Protein AF-A0A060BR95-F1 (afdb_monomer)

Radius of gyration: 15.94 Å; Cα contacts (8 Å, |Δi|>4): 394; chains: 1; bounding box: 46×30×43 Å

Secondary structure (DSSP, 8-state):
-----EEEEETTEEEEEE-SSTT-EEEEEEEEEEE-SS-EEEHHHH--EEEE-SSTTS--EEEEEEETTEEEEEEEEE-SSSS-EEEEEEEESS-EEEEEEEE-GGGT-SS-EEEEETTEEEEE-TTSS-EEEE--SSPP-S-----TTTTSHHHHHHHHSS------EE---

Foldseek 3Di:
DFAQWDWDDDLLFIAFIDPNHPVRTFWGTKWKKWFADPAIDGSSVVSAWDWDDPDPPAQWIWIWHDDDQKIKIWTWDCDRHYNDIDIDMDIGGRTDIDIFIQTCHPVNSAQKKWFDDDQKIKIDHPPDPDMDIDDDPDGDDQDADDDPPPQGVVVCCVVPVDRDDDHGIDGHD

Organism: NCBI:txid158789

pLDDT: mean 94.0, std 6.26, range [61.19, 98.75]

Mean predicted aligned error: 3.65 Å

InterPro domains:
  IPR011013 Galactose mutarotase-like domain superfamily [SSF74650] (3-170)
  IPR014718 Glycoside hydrolase-type carbohydrate-binding [G3DSA:2.70.98.10] (1-172)
  IPR015220 Glucodextranase, N-terminal [PF09137] (2-170)

Structure (mmCIF, N/CA/C/O backbone):
data_AF-A0A060BR95-F1
#
_entry.id   AF-A0A060BR95-F1
#
loop_
_atom_site.group_PDB
_atom_site.id
_atom_site.type_symbol
_atom_site.label_atom_id
_atom_site.label_alt_id
_atom_site.label_comp_id
_atom_site.label_asym_id
_atom_site.label_entity_id
_atom_site.label_seq_id
_atom_site.pdbx_PDB_ins_code
_atom_site.Cartn_x
_atom_site.Cartn_y
_atom_site.Cartn_z
_atom_site.occupancy
_atom_site.B_iso_or_equiv
_atom_site.auth_seq_id
_atom_site.auth_comp_id
_atom_site.auth_asym_id
_atom_site.auth_atom_id
_atom_site.pdbx_PDB_model_num
ATOM 1 N N . GLY A 1 1 ? 22.543 -3.762 3.801 1.00 61.19 1 GLY A N 1
ATOM 2 C CA . GLY A 1 1 ? 23.059 -2.378 3.832 1.00 61.19 1 GLY A CA 1
ATOM 3 C C . GLY A 1 1 ? 22.151 -1.550 4.713 1.00 61.19 1 GLY A C 1
ATOM 4 O O . GLY A 1 1 ? 21.264 -2.127 5.327 1.00 61.19 1 GLY A O 1
ATOM 5 N N . SER A 1 2 ? 22.352 -0.238 4.802 1.00 80.88 2 SER A N 1
ATOM 6 C CA . SER A 1 2 ? 21.299 0.661 5.292 1.00 80.88 2 SER A CA 1
ATOM 7 C C . SER A 1 2 ? 20.144 0.697 4.288 1.00 80.88 2 SER A C 1
ATOM 9 O O . SER A 1 2 ? 20.373 0.512 3.090 1.00 80.88 2 SER A O 1
ATOM 11 N N . ALA A 1 3 ? 18.922 0.912 4.769 1.00 85.81 3 ALA A N 1
ATOM 12 C CA . ALA A 1 3 ? 17.761 1.060 3.900 1.00 85.81 3 ALA A CA 1
ATOM 13 C C . ALA A 1 3 ? 17.839 2.328 3.039 1.00 85.81 3 ALA A C 1
ATOM 15 O O . ALA A 1 3 ? 18.341 3.368 3.470 1.00 85.81 3 ALA A O 1
ATOM 16 N N . ARG A 1 4 ? 17.335 2.219 1.811 1.00 92.56 4 ARG A N 1
ATOM 17 C CA . ARG A 1 4 ? 17.284 3.266 0.779 1.00 92.56 4 ARG A CA 1
ATOM 18 C C . ARG A 1 4 ? 15.844 3.508 0.333 1.00 92.56 4 ARG A C 1
ATOM 20 O O . ARG A 1 4 ? 15.578 3.728 -0.849 1.00 92.56 4 ARG A O 1
ATOM 27 N N . LEU A 1 5 ? 14.919 3.375 1.277 1.00 94.50 5 LEU A N 1
ATOM 28 C CA . LEU A 1 5 ? 13.490 3.484 1.051 1.00 94.50 5 LEU A CA 1
ATOM 29 C C . LEU A 1 5 ? 12.930 4.639 1.873 1.00 94.50 5 LEU A C 1
ATOM 31 O O . LEU A 1 5 ? 13.194 4.752 3.070 1.00 94.50 5 LEU A O 1
ATOM 35 N N . TRP A 1 6 ? 12.125 5.470 1.222 1.00 95.44 6 TRP A N 1
ATOM 36 C CA . TRP A 1 6 ? 11.345 6.527 1.860 1.00 95.44 6 TRP A CA 1
ATOM 37 C C . TRP A 1 6 ? 9.895 6.387 1.427 1.00 95.44 6 TRP A C 1
ATOM 39 O O . TRP A 1 6 ? 9.636 6.032 0.282 1.00 95.44 6 TRP A O 1
ATOM 49 N N . ALA A 1 7 ? 8.957 6.672 2.322 1.00 96.00 7 ALA A N 1
ATOM 50 C CA . ALA A 1 7 ? 7.532 6.624 2.027 1.00 96.00 7 ALA A CA 1
ATOM 51 C C . ALA A 1 7 ? 6.860 7.914 2.499 1.00 96.00 7 ALA A C 1
ATOM 53 O O . ALA A 1 7 ? 7.212 8.452 3.553 1.00 96.00 7 ALA A O 1
ATOM 54 N N . THR A 1 8 ? 5.894 8.396 1.728 1.00 96.56 8 THR A N 1
ATOM 55 C CA . THR A 1 8 ? 5.022 9.516 2.089 1.00 96.56 8 THR A CA 1
ATOM 56 C C . THR A 1 8 ? 3.627 9.004 2.424 1.00 96.56 8 THR A C 1
ATOM 58 O O . THR A 1 8 ? 3.183 7.959 1.946 1.00 96.56 8 THR A O 1
ATOM 61 N N . VAL A 1 9 ? 2.928 9.745 3.281 1.00 96.69 9 VAL A N 1
ATOM 62 C CA . VAL A 1 9 ? 1.546 9.455 3.668 1.00 96.69 9 VAL A CA 1
ATOM 63 C C . VAL A 1 9 ? 0.707 10.703 3.480 1.00 96.69 9 VAL A C 1
ATOM 65 O O . VAL A 1 9 ? 1.091 11.800 3.889 1.00 96.69 9 VAL A O 1
ATOM 68 N N . GLY A 1 10 ? -0.465 10.513 2.897 1.00 95.44 10 GLY A N 1
ATOM 69 C CA . GLY A 1 10 ? -1.418 11.561 2.588 1.00 95.44 10 GLY A CA 1
ATOM 70 C C . GLY A 1 10 ? -2.781 10.946 2.308 1.00 95.44 10 GLY A C 1
ATOM 71 O O . GLY A 1 10 ? -2.894 9.811 1.853 1.00 95.44 10 GLY A O 1
ATOM 72 N N . HIS A 1 11 ? -3.848 11.679 2.625 1.00 96.88 11 HIS A N 1
ATOM 73 C CA . HIS A 1 11 ? -5.226 11.186 2.488 1.00 96.88 11 HIS A CA 1
ATOM 74 C C . HIS A 1 11 ? -5.487 9.848 3.215 1.00 96.88 11 HIS A C 1
ATOM 76 O O . HIS A 1 11 ? -6.364 9.089 2.815 1.00 96.88 11 HIS A O 1
ATOM 82 N N . GLY A 1 12 ? -4.713 9.544 4.262 1.00 97.12 12 GLY A N 1
ATOM 83 C CA . GLY A 1 12 ? -4.840 8.315 5.044 1.00 97.12 12 GLY A CA 1
ATOM 84 C C . GLY A 1 12 ? -4.327 7.058 4.336 1.00 97.12 12 GLY A C 1
ATOM 85 O O . GLY A 1 12 ? -4.638 5.952 4.760 1.00 97.12 12 GLY A O 1
ATOM 86 N N . ILE A 1 13 ? -3.544 7.197 3.270 1.00 98.06 13 ILE A N 1
ATOM 87 C CA . ILE A 1 13 ? -2.895 6.078 2.583 1.00 98.06 13 ILE A CA 1
ATOM 88 C C . ILE A 1 13 ? -1.402 6.360 2.406 1.00 98.06 13 ILE A C 1
ATOM 90 O O . ILE A 1 13 ? -0.935 7.463 2.697 1.00 98.06 13 ILE A O 1
ATOM 94 N N . ILE A 1 14 ? -0.655 5.378 1.911 1.00 98.25 14 ILE A N 1
ATOM 95 C CA . ILE A 1 14 ? 0.726 5.600 1.478 1.00 98.25 14 ILE A CA 1
ATOM 96 C C . ILE A 1 14 ? 0.676 6.113 0.036 1.00 98.25 14 ILE A C 1
ATOM 98 O O . ILE A 1 14 ? 0.020 5.508 -0.810 1.00 98.25 14 ILE A O 1
ATOM 102 N N . ASN A 1 15 ? 1.327 7.240 -0.239 1.00 95.88 15 ASN A N 1
ATOM 103 C CA . ASN A 1 15 ? 1.401 7.811 -1.583 1.00 95.88 15 ASN A CA 1
ATOM 104 C C . ASN A 1 15 ? 2.682 7.327 -2.264 1.00 95.88 15 ASN A C 1
ATOM 106 O O . ASN A 1 15 ? 2.784 6.161 -2.658 1.00 95.88 15 ASN A O 1
ATOM 110 N N . GLU A 1 16 ? 3.674 8.201 -2.377 1.00 96.38 16 GLU A N 1
ATOM 111 C CA . GLU A 1 16 ? 4.932 7.881 -3.012 1.00 96.38 16 GLU A CA 1
ATOM 112 C C . GLU A 1 16 ? 5.821 7.011 -2.124 1.00 96.38 16 GLU A C 1
ATOM 114 O O . GLU A 1 16 ? 6.091 7.318 -0.960 1.00 96.38 16 GLU A O 1
ATOM 119 N N . ILE A 1 17 ? 6.349 5.939 -2.714 1.00 96.12 17 ILE A N 1
ATOM 120 C CA . ILE A 1 17 ? 7.479 5.196 -2.151 1.00 96.12 17 ILE A CA 1
ATOM 121 C C . ILE A 1 17 ? 8.674 5.415 -3.067 1.00 96.12 17 ILE A C 1
ATOM 123 O O . ILE A 1 17 ? 8.609 5.142 -4.267 1.00 96.12 17 ILE A O 1
ATOM 127 N N . TYR A 1 18 ? 9.763 5.914 -2.497 1.00 95.19 18 TYR A N 1
ATOM 128 C CA . TYR A 1 18 ? 10.984 6.280 -3.196 1.00 95.19 18 TYR A CA 1
ATOM 129 C C . TYR A 1 18 ? 12.057 5.228 -2.985 1.00 95.19 18 TYR A C 1
ATOM 131 O O . TYR A 1 18 ? 12.300 4.796 -1.857 1.00 95.19 18 TYR A O 1
ATOM 139 N N . TRP A 1 19 ? 12.738 4.874 -4.069 1.00 94.44 19 TRP A N 1
ATOM 140 C CA . TRP A 1 19 ? 13.886 3.977 -4.049 1.00 94.44 19 TRP A CA 1
ATOM 141 C C . TRP A 1 19 ? 14.711 4.133 -5.339 1.00 94.44 19 TRP A C 1
ATOM 143 O O . TRP A 1 19 ? 14.133 4.335 -6.408 1.00 94.44 19 TRP A O 1
ATOM 153 N N . PRO A 1 20 ? 16.056 4.040 -5.291 1.00 92.50 20 PRO A N 1
ATOM 154 C CA . PRO A 1 20 ? 16.908 3.998 -4.098 1.00 92.50 20 PRO A CA 1
ATOM 155 C C . PRO A 1 20 ? 17.268 5.403 -3.573 1.00 92.50 20 PRO A C 1
ATOM 157 O O . PRO A 1 20 ? 18.205 5.550 -2.791 1.00 92.50 20 PRO A O 1
ATOM 160 N N . ALA A 1 21 ? 16.594 6.453 -4.049 1.00 92.00 21 ALA A N 1
ATOM 161 C CA . ALA A 1 21 ? 16.855 7.839 -3.673 1.00 92.00 21 ALA A CA 1
ATOM 162 C C . ALA A 1 21 ? 15.547 8.636 -3.605 1.00 92.00 21 ALA A C 1
ATOM 164 O O . ALA A 1 21 ? 14.615 8.359 -4.356 1.00 92.00 21 ALA A O 1
ATOM 165 N N . THR A 1 22 ? 15.504 9.669 -2.763 1.00 91.50 22 THR A N 1
ATOM 166 C CA . THR A 1 22 ? 14.322 10.525 -2.523 1.00 91.50 22 THR A CA 1
ATOM 167 C C . THR A 1 22 ? 13.813 11.276 -3.757 1.00 91.50 22 THR A C 1
ATOM 169 O O . THR A 1 22 ? 12.682 11.741 -3.758 1.00 91.50 22 THR A O 1
ATOM 172 N N . GLY A 1 23 ? 14.614 11.388 -4.820 1.00 91.94 23 GLY A N 1
ATOM 173 C CA . GLY A 1 23 ? 14.190 11.950 -6.108 1.00 91.94 23 GLY A CA 1
ATOM 174 C C . GLY A 1 23 ? 13.589 10.934 -7.085 1.00 91.94 23 GLY A C 1
ATOM 175 O O . GLY A 1 23 ? 13.312 11.301 -8.219 1.00 91.94 23 GLY A O 1
ATOM 176 N N . ARG A 1 24 ? 13.439 9.662 -6.689 1.00 92.25 24 ARG A N 1
ATOM 177 C CA . ARG A 1 24 ? 13.035 8.560 -7.578 1.00 92.25 24 ARG A CA 1
ATOM 178 C C . ARG A 1 24 ? 11.798 7.825 -7.044 1.00 92.25 24 ARG A C 1
ATOM 180 O O . ARG A 1 24 ? 11.958 6.794 -6.380 1.00 92.25 24 ARG A O 1
ATOM 187 N N . PRO A 1 25 ? 10.576 8.342 -7.272 1.00 93.50 25 PRO A N 1
ATOM 188 C CA . PRO A 1 25 ? 9.352 7.649 -6.880 1.00 93.50 25 PRO A CA 1
ATOM 189 C C . PRO A 1 25 ? 9.177 6.369 -7.710 1.00 93.50 25 PRO A C 1
ATOM 191 O O . PRO A 1 25 ? 9.378 6.371 -8.921 1.00 93.50 25 PRO A O 1
ATOM 194 N N . GLN A 1 26 ? 8.820 5.274 -7.043 1.00 94.38 26 GLN A N 1
ATOM 195 C CA . GLN A 1 26 ? 8.628 3.942 -7.631 1.00 94.38 26 GLN A CA 1
ATOM 196 C C . GLN A 1 26 ? 7.185 3.446 -7.492 1.00 94.38 26 GLN A C 1
ATOM 198 O O . GLN A 1 26 ? 6.725 2.618 -8.273 1.00 94.38 26 GLN A O 1
ATOM 203 N N . ILE A 1 27 ? 6.445 3.959 -6.513 1.00 95.12 27 ILE A N 1
ATOM 204 C CA . ILE A 1 27 ? 5.007 3.734 -6.328 1.00 95.12 27 ILE A CA 1
ATOM 205 C C . ILE A 1 27 ? 4.357 5.109 -6.236 1.00 95.12 27 ILE A C 1
ATOM 207 O O . ILE A 1 27 ? 4.964 6.011 -5.668 1.00 95.12 27 ILE A O 1
ATOM 211 N N . ARG A 1 28 ? 3.160 5.271 -6.810 1.00 94.56 28 ARG A N 1
ATOM 212 C CA . ARG A 1 28 ? 2.365 6.506 -6.690 1.00 94.56 28 ARG A CA 1
ATOM 213 C C . ARG A 1 28 ? 1.387 6.459 -5.522 1.00 94.56 28 ARG A C 1
ATOM 215 O O . ARG A 1 28 ? 1.179 7.463 -4.858 1.00 94.56 28 ARG A O 1
ATOM 222 N N . ASP A 1 29 ? 0.713 5.327 -5.359 1.00 95.88 29 ASP A N 1
ATOM 223 C CA . ASP A 1 29 ? -0.274 5.110 -4.308 1.00 95.88 29 ASP A CA 1
ATOM 224 C C . ASP A 1 29 ? -0.254 3.628 -3.903 1.00 95.88 29 ASP A C 1
ATOM 226 O O . ASP A 1 29 ? -0.223 2.740 -4.760 1.00 95.88 29 ASP A O 1
ATOM 230 N N . LEU A 1 30 ? -0.335 3.371 -2.602 1.00 98.12 30 LEU A N 1
ATOM 231 C CA . LEU A 1 30 ? -0.757 2.111 -2.000 1.00 98.12 30 LEU A CA 1
ATOM 232 C C . LEU A 1 30 ? -2.003 2.436 -1.172 1.00 98.12 30 LEU A C 1
ATOM 234 O O . LEU A 1 30 ? -1.919 2.983 -0.072 1.00 98.12 30 LEU A O 1
ATOM 238 N N . GLY A 1 31 ? -3.167 2.170 -1.765 1.00 98.12 31 GLY A N 1
ATOM 239 C CA . GLY A 1 31 ? -4.472 2.490 -1.194 1.00 98.12 31 GLY A CA 1
ATOM 240 C C . GLY A 1 31 ? -5.020 1.373 -0.311 1.00 98.12 31 GLY A C 1
ATOM 241 O O . GLY A 1 31 ? -4.800 0.197 -0.596 1.00 98.12 31 GLY A O 1
ATOM 242 N N . PHE A 1 32 ? -5.776 1.758 0.719 1.00 98.56 32 PHE A N 1
ATOM 243 C CA . PHE A 1 32 ? -6.470 0.847 1.629 1.00 98.56 32 PHE A CA 1
ATOM 244 C C . PHE A 1 32 ? -7.979 0.861 1.370 1.00 98.56 32 PHE A C 1
ATOM 246 O O . PHE A 1 32 ? -8.596 1.928 1.291 1.00 98.56 32 PHE A O 1
ATOM 253 N N . TYR A 1 33 ? -8.564 -0.329 1.280 1.00 98.44 33 TYR A N 1
ATOM 254 C CA . TYR A 1 33 ? -9.984 -0.544 1.030 1.00 98.44 33 TYR A CA 1
ATOM 255 C C . TYR A 1 33 ? -10.533 -1.525 2.059 1.00 98.44 33 TYR A C 1
ATOM 257 O O . TYR A 1 33 ? -9.921 -2.560 2.301 1.00 98.44 33 TYR A O 1
ATOM 265 N N . LEU A 1 34 ? -11.682 -1.231 2.659 1.00 98.44 34 LEU A N 1
ATOM 266 C CA . LEU A 1 34 ? -12.369 -2.193 3.524 1.00 98.44 34 LEU A CA 1
ATOM 267 C C . LEU A 1 34 ? -13.473 -2.870 2.728 1.00 98.44 34 LEU A C 1
ATOM 269 O O . LEU A 1 34 ? -14.352 -2.186 2.213 1.00 98.44 34 LEU A O 1
ATOM 273 N N . ILE A 1 35 ? -13.413 -4.194 2.611 1.00 98.19 35 ILE A N 1
ATOM 274 C CA . ILE A 1 35 ? -14.338 -5.001 1.812 1.00 98.19 35 ILE A CA 1
ATOM 275 C C . ILE A 1 35 ? -15.208 -5.823 2.762 1.00 98.19 35 ILE A C 1
ATOM 277 O O . ILE A 1 35 ? -14.697 -6.688 3.473 1.00 98.19 35 ILE A O 1
ATOM 281 N N . GLY A 1 36 ? -16.500 -5.511 2.816 1.00 97.00 36 GLY A N 1
ATOM 282 C CA . GLY A 1 36 ? -17.507 -6.250 3.575 1.00 97.00 36 GLY A CA 1
ATOM 283 C C . GLY A 1 36 ? -18.443 -7.014 2.641 1.00 97.00 36 GLY A C 1
ATOM 284 O O . GLY A 1 36 ? -18.268 -6.998 1.424 1.00 97.00 36 GLY A O 1
ATOM 285 N N . GLU A 1 37 ? -19.445 -7.677 3.211 1.00 95.19 37 GLU A N 1
ATOM 286 C CA . GLU A 1 37 ? -20.424 -8.460 2.442 1.00 95.19 37 GLU A CA 1
ATOM 287 C C . GLU A 1 37 ? -21.317 -7.572 1.559 1.00 95.19 37 GLU A C 1
ATOM 289 O O . GLU A 1 37 ? -21.415 -7.795 0.353 1.00 95.19 37 GLU A O 1
ATOM 294 N N . ASP A 1 38 ? -21.896 -6.517 2.140 1.00 92.94 38 ASP A N 1
ATOM 295 C CA . ASP A 1 38 ? -22.865 -5.649 1.453 1.00 92.94 38 ASP A CA 1
ATOM 296 C C . ASP A 1 38 ? -22.253 -4.381 0.848 1.00 92.94 38 ASP A C 1
ATOM 298 O O . ASP A 1 38 ? -22.868 -3.706 0.019 1.00 92.94 38 ASP A O 1
ATOM 302 N N . ARG A 1 39 ? -21.057 -3.992 1.301 1.00 96.19 39 ARG A N 1
ATOM 303 C CA . ARG A 1 39 ? -20.419 -2.739 0.886 1.00 96.19 39 ARG A CA 1
ATOM 304 C C . ARG A 1 39 ? -18.905 -2.798 0.976 1.00 96.19 39 ARG A C 1
ATOM 306 O O . ARG A 1 39 ? -18.338 -3.560 1.755 1.00 96.19 39 ARG A O 1
ATOM 313 N N . TRP A 1 40 ? -18.265 -1.874 0.272 1.00 97.81 40 TRP A N 1
ATOM 314 C CA . TRP A 1 40 ? -16.842 -1.590 0.402 1.00 97.81 40 TRP A CA 1
ATOM 315 C C . TRP A 1 40 ? -16.599 -0.103 0.671 1.00 97.81 40 TRP A C 1
ATOM 317 O O . TRP A 1 40 ? -17.463 0.742 0.423 1.00 97.81 40 TRP A O 1
ATOM 327 N N . ILE A 1 41 ? -15.423 0.217 1.207 1.00 98.25 41 ILE A N 1
ATOM 328 C CA . ILE A 1 41 ? -15.051 1.565 1.639 1.00 98.25 41 ILE A CA 1
ATOM 329 C C . ILE A 1 41 ? -13.685 1.918 1.056 1.00 98.25 41 ILE A C 1
ATOM 331 O O . ILE A 1 41 ? -12.690 1.262 1.352 1.00 98.25 41 ILE A O 1
ATOM 335 N N . ASP A 1 42 ? -13.636 2.984 0.258 1.00 98.19 42 ASP A N 1
ATOM 336 C CA . ASP A 1 42 ? -12.396 3.624 -0.192 1.00 98.19 42 ASP A CA 1
ATOM 337 C C . ASP A 1 42 ? -11.920 4.612 0.881 1.00 98.19 42 ASP A C 1
ATOM 339 O O . ASP A 1 42 ? -12.428 5.735 0.980 1.00 98.19 42 ASP A O 1
ATOM 343 N N . LEU A 1 43 ? -10.947 4.206 1.697 1.00 98.25 43 LEU A N 1
ATOM 344 C CA . LEU A 1 43 ? -10.497 5.013 2.831 1.00 98.25 43 LEU A CA 1
ATOM 345 C C . LEU A 1 43 ? -9.849 6.341 2.397 1.00 98.25 43 LEU A C 1
ATOM 347 O O . LEU A 1 43 ? -9.999 7.356 3.083 1.00 98.25 43 LEU A O 1
ATOM 351 N N . LYS A 1 44 ? -9.230 6.384 1.206 1.00 97.62 44 LYS A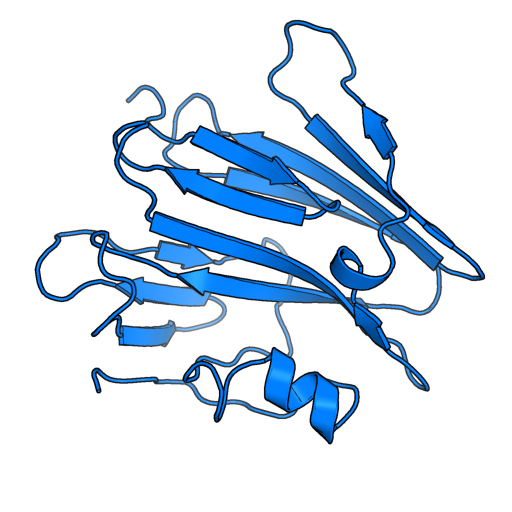 N 1
ATOM 352 C CA . LYS A 1 44 ? -8.692 7.620 0.607 1.00 97.62 44 LYS A CA 1
ATOM 353 C C . LYS A 1 44 ? -9.806 8.620 0.289 1.00 97.62 44 LYS A C 1
ATOM 355 O O . LYS A 1 44 ? -9.600 9.830 0.417 1.00 97.62 44 LYS A O 1
ATOM 360 N N . ARG A 1 45 ? -10.979 8.141 -0.148 1.00 96.88 45 ARG A N 1
ATOM 361 C CA . ARG A 1 45 ? -12.144 8.991 -0.465 1.00 96.88 45 ARG A CA 1
ATOM 362 C C . ARG A 1 45 ? -12.908 9.446 0.769 1.00 96.88 45 ARG A C 1
ATOM 364 O O . ARG A 1 45 ? -13.396 10.572 0.758 1.00 96.88 45 ARG A O 1
ATOM 371 N N . VAL A 1 46 ? -12.986 8.619 1.814 1.00 97.25 46 VAL A N 1
ATOM 372 C CA . VAL A 1 46 ? -13.641 9.006 3.076 1.00 97.25 46 VAL A CA 1
ATOM 373 C C . VAL A 1 46 ? -12.906 10.167 3.750 1.00 97.25 46 VAL A C 1
ATOM 375 O O . VAL A 1 46 ? -13.550 11.063 4.287 1.00 97.25 46 VAL A O 1
ATOM 378 N N . ARG A 1 47 ? -11.564 10.195 3.684 1.00 94.50 47 ARG A N 1
ATOM 379 C CA . ARG A 1 47 ? -10.721 11.279 4.236 1.00 94.50 47 ARG A CA 1
ATOM 380 C C . ARG A 1 47 ? -10.903 11.520 5.741 1.00 94.50 47 ARG A C 1
ATOM 382 O O . ARG A 1 47 ? -10.643 12.618 6.226 1.00 94.50 47 ARG A O 1
ATOM 389 N N . GLN A 1 48 ? -11.287 10.487 6.483 1.00 96.44 48 GLN A N 1
ATOM 390 C CA . GLN A 1 48 ? -11.402 10.522 7.937 1.00 96.44 48 GLN A CA 1
ATOM 391 C C . GLN A 1 48 ? -10.322 9.631 8.548 1.00 96.44 48 GLN A C 1
ATOM 393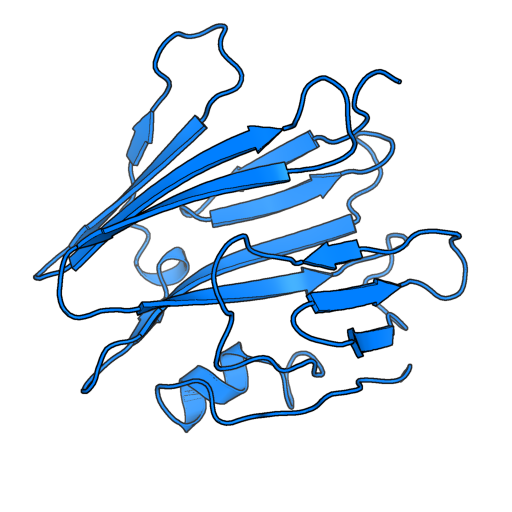 O O . GLN A 1 48 ? -10.501 8.423 8.679 1.00 96.44 48 GLN A O 1
ATOM 398 N N . TYR A 1 49 ? -9.188 10.237 8.897 1.00 98.00 49 TYR A N 1
ATOM 399 C CA . TYR A 1 49 ? -8.055 9.519 9.467 1.00 98.00 49 TYR A CA 1
ATOM 400 C C . TYR A 1 49 ? -7.264 10.379 10.453 1.00 98.00 49 TYR A C 1
ATOM 402 O O . TYR A 1 49 ? -7.208 11.604 10.338 1.00 98.00 49 TYR A O 1
ATOM 410 N N . GLY A 1 50 ? -6.625 9.714 11.408 1.00 98.19 50 GLY A N 1
ATOM 411 C CA . GLY A 1 50 ? -5.629 10.282 12.304 1.00 98.19 50 GLY A CA 1
ATOM 412 C C . GLY A 1 50 ? -4.234 9.768 11.968 1.00 98.19 50 GLY A C 1
ATOM 413 O O . GLY A 1 50 ? -4.070 8.637 11.508 1.00 98.19 50 GLY A O 1
ATOM 414 N N . LEU A 1 51 ? -3.226 10.601 12.221 1.00 97.50 51 LEU A N 1
ATOM 415 C CA . LEU A 1 51 ? -1.820 10.211 12.176 1.00 97.50 51 LEU A CA 1
ATOM 416 C C . LEU A 1 51 ? -1.224 10.334 13.571 1.00 97.50 51 LEU A C 1
ATOM 418 O O . LEU A 1 51 ? -1.375 11.365 14.228 1.00 97.50 51 LEU A O 1
ATOM 422 N N . SER A 1 52 ? -0.508 9.308 14.010 1.00 97.25 52 SER A N 1
ATOM 423 C CA . SER A 1 52 ? 0.194 9.330 15.288 1.00 97.25 52 SER A CA 1
ATOM 424 C C . SER A 1 52 ? 1.539 8.619 15.195 1.00 97.25 52 SER A C 1
ATOM 426 O O . SER A 1 52 ? 1.838 7.902 14.242 1.00 97.25 52 SER A O 1
ATOM 428 N N . ARG A 1 53 ? 2.402 8.886 16.174 1.00 95.38 53 ARG A N 1
ATOM 429 C CA . ARG A 1 53 ? 3.686 8.208 16.357 1.00 95.38 53 ARG A CA 1
ATOM 430 C C . ARG A 1 53 ? 3.857 7.940 17.845 1.00 95.38 53 ARG A C 1
ATOM 432 O O . ARG A 1 53 ? 3.528 8.834 18.628 1.00 95.38 53 ARG A O 1
ATOM 439 N N . PRO A 1 54 ? 4.437 6.802 18.259 1.00 92.25 54 PRO A N 1
ATOM 440 C CA . PRO A 1 54 ? 4.677 6.549 19.678 1.00 92.25 54 PRO A CA 1
ATOM 441 C C . PRO A 1 54 ? 5.610 7.591 20.302 1.00 92.25 54 PRO A C 1
ATOM 443 O O . PRO A 1 54 ? 5.439 7.975 21.455 1.00 92.25 54 PRO A O 1
ATOM 446 N N . LYS A 1 55 ? 6.609 8.053 19.534 1.00 91.19 55 LYS A N 1
ATOM 447 C CA . LYS A 1 55 ? 7.536 9.129 19.911 1.00 91.19 55 LYS A CA 1
ATOM 448 C C . LYS A 1 55 ? 7.963 9.931 18.674 1.00 91.19 55 LYS A C 1
ATOM 450 O O . LYS A 1 55 ? 8.029 9.351 17.590 1.00 91.19 55 LYS A O 1
ATOM 455 N N . PRO A 1 56 ? 8.336 11.220 18.804 1.00 87.12 56 PRO A N 1
ATOM 456 C CA . PRO A 1 56 ? 8.672 12.073 17.655 1.00 87.12 56 PRO A CA 1
ATOM 457 C C . PRO A 1 56 ? 9.848 11.589 16.792 1.00 87.12 56 PRO A C 1
ATOM 459 O O . PRO A 1 56 ? 9.913 11.923 15.613 1.00 87.12 56 PRO A O 1
ATOM 462 N N . TYR A 1 57 ? 10.769 10.823 17.380 1.00 86.81 57 TYR A N 1
ATOM 463 C CA . TYR A 1 57 ? 12.000 10.341 16.747 1.00 86.81 57 TYR A CA 1
ATOM 464 C C . TYR A 1 57 ? 11.922 8.896 16.243 1.00 86.81 57 TYR A C 1
ATOM 466 O O . TYR A 1 57 ? 12.874 8.414 15.634 1.00 86.81 57 TYR A O 1
ATOM 474 N N . LEU A 1 58 ? 10.829 8.180 16.519 1.00 88.81 58 LEU A N 1
ATOM 475 C CA . LEU A 1 58 ? 10.652 6.825 16.008 1.00 88.81 58 LEU A CA 1
ATOM 476 C C . LEU A 1 58 ? 10.042 6.897 14.601 1.00 88.81 58 LEU A C 1
ATOM 478 O O . LEU A 1 58 ? 9.007 7.549 14.437 1.00 88.81 58 LEU A O 1
ATOM 482 N N . PRO A 1 59 ? 10.623 6.217 13.596 1.00 86.31 59 PRO A N 1
ATOM 483 C CA . PRO A 1 59 ? 10.096 6.177 12.231 1.00 86.31 59 PRO A CA 1
ATOM 484 C C . PRO A 1 59 ? 8.918 5.190 12.105 1.00 86.31 59 PRO A C 1
ATOM 486 O O . PRO A 1 59 ? 8.802 4.487 11.108 1.00 86.31 59 PRO A O 1
ATOM 489 N N . LEU A 1 60 ? 8.075 5.111 13.139 1.00 94.38 60 LEU A N 1
ATOM 490 C CA . LEU A 1 60 ? 6.889 4.263 13.202 1.00 94.38 60 LEU A CA 1
ATOM 491 C C . LEU A 1 60 ? 5.660 5.168 13.157 1.00 94.38 60 LEU A C 1
ATOM 493 O O . LEU A 1 60 ? 5.295 5.777 14.166 1.00 94.38 60 LEU A O 1
ATOM 497 N N . LEU A 1 61 ? 5.084 5.300 11.966 1.00 96.81 61 LEU A N 1
ATOM 498 C CA . LEU A 1 61 ? 3.885 6.096 11.731 1.00 96.81 61 LEU A CA 1
ATOM 499 C C . LEU A 1 61 ? 2.658 5.193 11.811 1.00 96.81 61 LEU A C 1
ATOM 501 O O . LEU A 1 61 ? 2.607 4.171 11.137 1.00 96.81 61 LEU A O 1
ATOM 505 N N . THR A 1 62 ? 1.658 5.601 12.578 1.00 98.25 62 THR A N 1
ATOM 506 C CA . THR A 1 62 ? 0.361 4.932 12.632 1.00 98.25 62 THR A CA 1
ATOM 507 C C . THR A 1 62 ? -0.669 5.771 11.889 1.00 98.25 62 THR A C 1
ATOM 509 O O . THR A 1 62 ? -0.820 6.965 12.160 1.00 98.25 62 THR A O 1
ATOM 512 N N . ILE A 1 63 ? -1.379 5.140 10.959 1.00 98.56 63 ILE A N 1
ATOM 513 C CA . ILE A 1 63 ? -2.547 5.680 10.269 1.00 98.56 63 ILE A CA 1
ATOM 514 C C . ILE A 1 63 ? -3.773 4.994 10.865 1.00 98.56 63 ILE A C 1
ATOM 516 O O . ILE A 1 63 ? -3.881 3.774 10.791 1.00 98.56 63 ILE A O 1
ATOM 520 N N . ALA A 1 64 ? -4.687 5.762 11.448 1.00 98.62 64 ALA A N 1
ATOM 521 C CA . ALA A 1 64 ? -5.921 5.235 12.020 1.00 98.62 64 ALA A CA 1
ATOM 522 C C . ALA A 1 64 ? -7.125 5.788 11.259 1.00 98.62 64 ALA A C 1
ATOM 524 O O . ALA A 1 64 ? -7.316 7.001 11.205 1.00 98.62 64 ALA A O 1
ATOM 525 N N . HIS A 1 65 ? -7.939 4.906 10.694 1.00 98.62 65 HIS A N 1
ATOM 526 C CA . HIS A 1 65 ? -9.243 5.207 10.115 1.00 98.62 65 HIS A CA 1
ATOM 527 C C . HIS A 1 65 ? -10.324 4.674 11.038 1.00 98.62 65 HIS A C 1
ATOM 529 O O . HIS A 1 65 ? -10.229 3.548 11.520 1.00 98.62 65 HIS A O 1
ATOM 535 N N . ALA A 1 66 ? -11.370 5.462 11.241 1.00 96.81 66 ALA A N 1
ATOM 536 C CA . ALA A 1 66 ? -12.535 5.045 12.003 1.00 96.81 66 ALA A CA 1
ATOM 537 C C . ALA A 1 66 ? -13.786 5.650 11.375 1.00 96.81 66 ALA A C 1
ATOM 539 O O . ALA A 1 66 ? -13.767 6.795 10.915 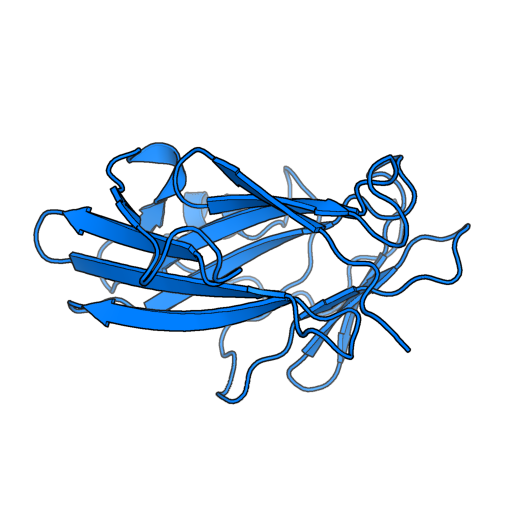1.00 96.81 66 ALA A O 1
ATOM 540 N N . GLY A 1 67 ? -14.867 4.885 11.376 1.00 95.44 67 GLY A N 1
ATOM 541 C CA . GLY A 1 67 ? -16.176 5.336 10.933 1.00 95.44 67 GLY A CA 1
ATOM 542 C C . GLY A 1 67 ? -17.270 4.438 11.487 1.00 95.44 67 GLY A C 1
ATOM 543 O O . GLY A 1 67 ? -17.045 3.647 12.401 1.00 95.44 67 GLY A O 1
ATOM 544 N N . ASP A 1 68 ? -18.476 4.576 10.947 1.00 93.56 68 ASP A N 1
ATOM 545 C CA . ASP A 1 68 ? -19.621 3.814 11.437 1.00 93.56 68 ASP A CA 1
ATOM 546 C C . ASP A 1 68 ? -19.468 2.312 11.139 1.00 93.56 68 ASP A C 1
ATOM 548 O O . ASP A 1 68 ? -19.456 1.891 9.976 1.00 93.56 68 ASP A O 1
ATOM 552 N N . GLY A 1 69 ? -19.302 1.522 12.202 1.00 95.31 69 GLY A N 1
ATOM 553 C CA . GLY A 1 69 ? -19.167 0.066 12.151 1.00 95.31 69 GLY A CA 1
ATOM 554 C C . GLY A 1 69 ? -17.832 -0.463 11.615 1.00 95.31 69 GLY A C 1
ATOM 555 O O . GLY A 1 69 ? -17.755 -1.653 11.308 1.00 95.31 69 GLY A O 1
ATOM 556 N N . TYR A 1 70 ? -16.800 0.379 11.475 1.00 97.69 70 TYR A N 1
ATOM 557 C CA . TYR A 1 70 ? -15.480 -0.065 11.018 1.00 97.69 70 TYR A CA 1
ATOM 558 C C . TYR A 1 70 ? -14.316 0.715 11.635 1.00 97.69 70 TYR A C 1
ATOM 560 O O . TYR A 1 70 ? -14.417 1.909 11.929 1.00 97.69 70 TYR A O 1
ATOM 568 N N . GLY A 1 71 ? -13.170 0.041 11.704 1.00 98.25 71 GLY A N 1
ATOM 569 C CA . GLY A 1 71 ? -11.879 0.626 12.044 1.00 98.25 71 GLY A CA 1
ATOM 570 C C . GLY A 1 71 ? -10.757 -0.007 11.224 1.00 98.25 71 GLY A C 1
ATOM 571 O O . GLY A 1 71 ? -10.827 -1.176 10.845 1.00 98.25 71 GLY A O 1
ATOM 572 N N . LEU A 1 72 ? -9.722 0.775 10.925 1.00 98.75 72 LEU A N 1
ATOM 573 C CA . LEU A 1 72 ? -8.458 0.273 10.393 1.00 98.75 72 LEU A CA 1
ATOM 574 C C . LEU A 1 72 ? -7.310 1.031 11.046 1.00 98.75 72 LEU A C 1
ATOM 576 O O . LEU A 1 72 ? -7.200 2.244 10.883 1.00 98.75 72 LEU A O 1
ATOM 580 N N . THR A 1 73 ? -6.402 0.307 11.685 1.00 98.69 73 THR A N 1
ATOM 581 C CA . THR A 1 73 ? -5.100 0.845 12.084 1.00 98.69 73 THR A CA 1
ATOM 582 C C . THR A 1 73 ? -4.022 0.240 11.197 1.00 98.69 73 THR A C 1
ATOM 584 O O . THR A 1 73 ? -3.994 -0.972 11.023 1.00 98.69 73 THR A O 1
ATOM 587 N N . VAL A 1 74 ? -3.133 1.066 10.642 1.00 98.69 74 VAL A N 1
ATOM 588 C CA . VAL A 1 74 ? -1.951 0.633 9.883 1.00 98.69 74 VAL A CA 1
ATOM 589 C C . VAL A 1 74 ? -0.710 1.288 10.471 1.00 98.69 74 VAL A C 1
ATOM 591 O O . VAL A 1 74 ? -0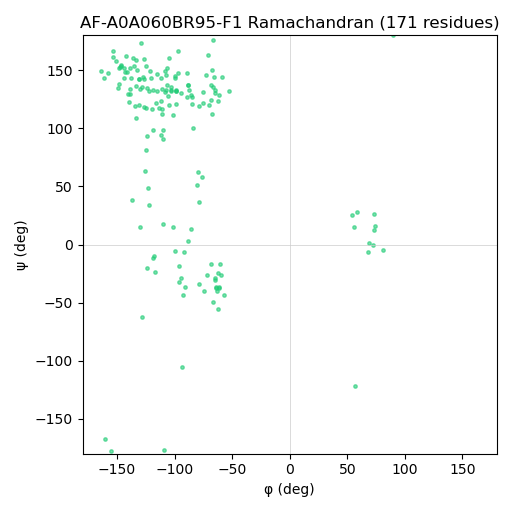.568 2.509 10.449 1.00 98.69 74 VAL A O 1
ATOM 594 N N . GLU A 1 75 ? 0.212 0.482 10.970 1.00 98.25 75 GLU A N 1
ATOM 595 C CA . GLU A 1 75 ? 1.565 0.903 11.301 1.00 98.25 75 GLU A CA 1
ATOM 596 C C . GLU A 1 75 ? 2.474 0.744 10.086 1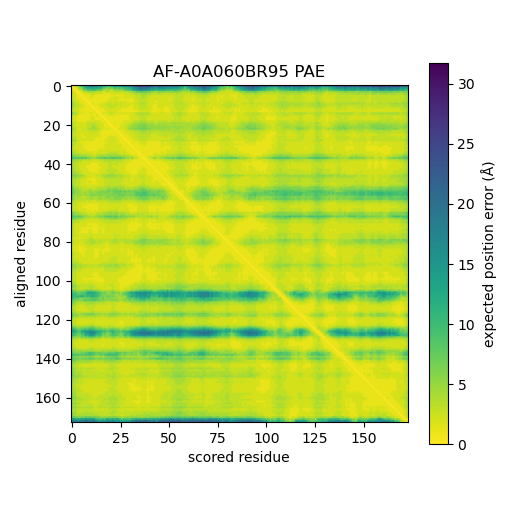.00 98.25 75 GLU A C 1
ATOM 598 O O . GLU A 1 75 ? 2.567 -0.331 9.496 1.00 98.25 75 GLU A O 1
ATOM 603 N N . VAL A 1 76 ? 3.162 1.826 9.739 1.00 97.75 76 VAL A N 1
ATOM 604 C CA . VAL A 1 76 ? 4.061 1.934 8.595 1.00 97.75 76 VAL A CA 1
ATOM 605 C C . VAL A 1 76 ? 5.489 2.062 9.112 1.00 97.75 76 VAL A C 1
ATOM 607 O O . VAL A 1 76 ? 5.825 3.040 9.790 1.00 97.75 76 VAL A O 1
ATOM 610 N N . LEU A 1 77 ? 6.329 1.078 8.786 1.00 95.88 77 LEU A N 1
ATOM 611 C CA . LEU A 1 77 ? 7.715 1.001 9.240 1.00 95.88 77 LEU A CA 1
ATOM 612 C C . LEU A 1 77 ? 8.659 0.667 8.077 1.00 95.88 77 LEU A C 1
ATOM 614 O O . LEU A 1 77 ? 8.694 -0.477 7.621 1.00 95.88 77 LEU A O 1
ATOM 618 N N . PRO A 1 78 ? 9.481 1.618 7.609 1.00 94.25 78 PRO A N 1
ATOM 619 C CA . PRO A 1 78 ? 10.628 1.289 6.769 1.00 94.25 78 PRO A CA 1
ATOM 620 C C . PRO A 1 78 ? 11.609 0.409 7.563 1.00 94.25 78 PRO A C 1
ATOM 622 O O . PRO A 1 78 ? 12.055 0.806 8.644 1.00 94.25 78 PRO A O 1
ATOM 625 N N . ASP A 1 79 ? 11.946 -0.784 7.061 1.00 93.69 79 ASP A N 1
ATOM 626 C CA . ASP A 1 79 ? 12.933 -1.661 7.709 1.00 93.69 79 ASP A CA 1
ATOM 627 C C . ASP A 1 79 ? 14.289 -0.929 7.750 1.00 93.69 79 ASP A C 1
ATOM 629 O O . ASP A 1 79 ? 14.746 -0.449 6.718 1.00 93.69 79 ASP A O 1
ATOM 633 N N . PRO A 1 80 ? 14.981 -0.824 8.898 1.00 89.56 80 PRO A N 1
ATOM 634 C CA . PRO A 1 80 ? 16.239 -0.074 8.987 1.00 89.56 80 PRO A CA 1
ATOM 635 C C . PRO A 1 80 ? 17.416 -0.717 8.225 1.00 89.56 80 PRO A C 1
ATOM 637 O O . PRO A 1 80 ? 18.441 -0.070 7.991 1.00 89.56 80 PRO A O 1
ATOM 640 N N . ARG A 1 81 ? 17.313 -2.001 7.867 1.00 92.56 81 ARG A N 1
ATOM 641 C CA . ARG A 1 81 ? 18.386 -2.831 7.291 1.00 92.56 81 ARG A CA 1
ATOM 642 C C . ARG A 1 81 ? 18.082 -3.334 5.879 1.00 92.56 81 ARG A C 1
ATOM 644 O O . ARG A 1 81 ? 18.970 -3.923 5.250 1.00 92.56 81 ARG A O 1
ATOM 651 N N . ARG A 1 82 ? 16.850 -3.168 5.395 1.00 93.31 82 ARG A N 1
ATOM 652 C CA . ARG A 1 82 ? 16.382 -3.684 4.102 1.00 93.31 82 ARG A CA 1
ATOM 653 C C . ARG A 1 82 ? 15.582 -2.624 3.362 1.00 93.31 82 ARG A C 1
ATOM 655 O O . ARG A 1 82 ? 14.956 -1.771 3.973 1.00 93.31 82 ARG A O 1
ATOM 662 N N . ASP A 1 83 ? 15.558 -2.723 2.041 1.00 95.06 83 ASP A N 1
ATOM 663 C CA . ASP A 1 83 ? 14.723 -1.870 1.194 1.00 95.06 83 ASP A CA 1
ATOM 664 C C . ASP A 1 83 ? 13.277 -2.401 1.189 1.00 95.06 83 ASP A C 1
ATOM 666 O O . ASP A 1 83 ? 12.778 -2.872 0.172 1.00 95.06 83 ASP A O 1
ATOM 670 N N . VAL A 1 84 ? 12.638 -2.401 2.364 1.00 95.88 84 VAL A N 1
ATOM 671 C CA . VAL A 1 84 ? 11.300 -2.958 2.604 1.00 95.88 84 VAL A CA 1
ATOM 672 C C . VAL A 1 84 ? 10.477 -1.961 3.412 1.00 95.88 84 VAL A C 1
ATOM 674 O O . VAL A 1 84 ? 10.964 -1.395 4.391 1.00 95.88 84 VAL A O 1
ATOM 677 N N . LEU A 1 85 ? 9.220 -1.771 3.015 1.00 97.25 85 LEU A N 1
ATOM 678 C CA . LEU A 1 85 ? 8.220 -1.075 3.814 1.00 97.25 85 LEU A CA 1
ATOM 679 C C . LEU A 1 85 ? 7.321 -2.117 4.481 1.00 97.25 85 LEU A C 1
ATOM 681 O O . LEU A 1 85 ? 6.579 -2.817 3.798 1.00 97.25 85 LEU A O 1
ATOM 685 N N . LEU A 1 86 ? 7.413 -2.236 5.802 1.00 97.31 86 LEU A N 1
ATOM 686 C CA . LEU A 1 86 ? 6.592 -3.150 6.588 1.00 97.31 86 LEU A CA 1
ATOM 687 C C . LEU A 1 86 ? 5.288 -2.458 6.973 1.00 97.31 86 LEU A C 1
ATOM 689 O O . LEU A 1 86 ? 5.306 -1.321 7.455 1.00 97.31 86 LEU A O 1
ATOM 693 N N . LEU A 1 87 ? 4.177 -3.167 6.782 1.00 97.75 87 LEU A N 1
ATOM 694 C CA . LEU A 1 87 ? 2.845 -2.734 7.180 1.00 97.75 87 LEU A CA 1
ATOM 695 C C . LEU A 1 87 ? 2.284 -3.742 8.178 1.00 97.75 87 LEU A C 1
ATOM 697 O O . LEU A 1 87 ? 2.077 -4.901 7.828 1.00 97.75 87 LEU A O 1
ATOM 701 N N . ARG A 1 88 ? 2.024 -3.304 9.411 1.00 97.69 88 ARG A N 1
ATOM 702 C CA . ARG A 1 88 ? 1.212 -4.068 10.367 1.00 97.69 88 ARG A CA 1
ATOM 703 C C . ARG A 1 88 ? -0.158 -3.427 10.410 1.00 97.69 88 ARG A C 1
ATOM 705 O O . ARG A 1 88 ? -0.242 -2.209 10.531 1.00 97.69 88 ARG A O 1
ATOM 712 N N . TYR A 1 89 ? -1.219 -4.215 10.325 1.00 97.75 89 TYR A N 1
ATOM 713 C CA . TYR A 1 89 ? -2.567 -3.670 10.336 1.00 97.75 89 TYR A CA 1
ATOM 714 C C . TYR A 1 89 ? -3.497 -4.428 11.276 1.00 97.75 89 TYR A C 1
ATOM 716 O O . TYR A 1 89 ? -3.254 -5.581 11.624 1.00 97.75 89 TYR A O 1
ATOM 724 N N . GLU A 1 90 ? -4.571 -3.755 11.666 1.00 98.25 90 GLU A N 1
ATOM 725 C CA . GLU A 1 90 ? -5.668 -4.305 12.453 1.00 98.25 90 GLU A CA 1
ATOM 726 C C . GLU A 1 90 ? -6.982 -3.746 11.909 1.00 98.25 90 GLU A C 1
ATOM 728 O O . GLU A 1 90 ? -7.097 -2.537 11.695 1.00 98.25 90 GLU A O 1
ATOM 733 N N . VAL A 1 91 ? -7.942 -4.632 11.635 1.00 98.25 91 VAL A N 1
ATOM 734 C CA . VAL A 1 91 ? -9.269 -4.283 11.111 1.00 98.25 91 VAL A CA 1
ATOM 735 C C . VAL A 1 91 ? -10.305 -4.539 12.193 1.00 98.25 91 VAL A C 1
ATOM 737 O O . VAL A 1 91 ? -10.330 -5.613 12.788 1.00 98.25 91 VAL A O 1
ATOM 740 N N . GLU A 1 92 ? -11.195 -3.575 12.387 1.00 98.31 92 GLU A N 1
ATOM 741 C CA . GLU A 1 92 ? -12.368 -3.697 13.245 1.00 98.31 92 GLU A CA 1
ATOM 742 C C . GLU A 1 92 ? -13.644 -3.698 12.396 1.00 98.31 92 GLU A C 1
ATOM 744 O O . GLU A 1 92 ? -13.759 -2.965 11.408 1.00 98.31 92 GLU A O 1
ATOM 749 N N . GLY A 1 93 ? -14.626 -4.496 12.816 1.00 97.56 93 GLY A N 1
ATOM 750 C CA . GLY A 1 93 ? -15.886 -4.684 12.098 1.00 97.56 93 GLY A CA 1
ATOM 751 C C . GLY A 1 93 ? -15.839 -5.825 11.071 1.00 97.56 93 GLY A C 1
ATOM 752 O O . GLY A 1 93 ? -14.822 -6.505 10.923 1.00 97.56 93 GLY A O 1
ATOM 753 N N . PRO A 1 94 ? -16.952 -6.077 10.361 1.00 97.50 94 PRO A N 1
ATOM 754 C CA . PRO A 1 94 ? -17.109 -7.217 9.455 1.00 97.50 94 PRO A CA 1
ATOM 755 C C . PRO A 1 94 ? -16.458 -6.967 8.080 1.00 97.50 94 PRO A C 1
ATOM 757 O O . PRO A 1 94 ? -17.093 -7.129 7.039 1.00 97.50 94 PRO A O 1
ATOM 760 N N . PHE A 1 95 ? -15.192 -6.544 8.067 1.00 97.50 95 PHE A N 1
ATOM 761 C CA . PHE A 1 95 ? -14.462 -6.172 6.855 1.00 97.50 95 PHE A CA 1
ATOM 762 C C . PHE A 1 95 ? -13.154 -6.951 6.710 1.00 97.50 95 PHE A C 1
ATOM 764 O O . PHE A 1 95 ? -12.522 -7.352 7.685 1.00 97.50 95 PHE A O 1
ATOM 771 N N . ARG A 1 96 ? -12.710 -7.114 5.464 1.00 96.38 96 ARG A N 1
ATOM 772 C CA . ARG A 1 96 ? -11.346 -7.521 5.108 1.00 96.38 96 ARG A CA 1
ATOM 773 C C . ARG A 1 96 ? -10.592 -6.328 4.534 1.00 96.38 96 ARG A C 1
ATOM 775 O O . ARG A 1 96 ? -11.183 -5.496 3.845 1.00 96.38 96 ARG A O 1
ATOM 782 N N . LEU A 1 97 ? -9.288 -6.259 4.792 1.00 97.44 97 LEU A N 1
ATOM 783 C CA . LEU A 1 97 ? -8.426 -5.260 4.169 1.00 97.44 97 LEU A CA 1
ATOM 784 C C . LEU A 1 97 ? -8.083 -5.690 2.740 1.00 97.44 97 LEU A C 1
ATOM 786 O O . LEU A 1 97 ? -7.455 -6.722 2.525 1.00 97.44 97 LEU A O 1
ATOM 790 N N . GLY A 1 98 ? -8.467 -4.862 1.778 1.00 97.69 98 GLY A N 1
ATOM 791 C CA . GLY A 1 98 ? -7.962 -4.869 0.416 1.00 97.69 98 GLY A CA 1
ATOM 792 C C . GLY A 1 98 ? -6.902 -3.789 0.227 1.00 97.69 98 GLY A C 1
ATOM 793 O O . GLY A 1 98 ? -7.030 -2.682 0.757 1.00 97.69 98 GLY A O 1
ATOM 794 N N . ILE A 1 99 ? -5.876 -4.087 -0.567 1.00 97.75 99 ILE A N 1
ATOM 795 C CA . ILE A 1 99 ? -4.877 -3.103 -0.989 1.00 97.75 99 ILE A CA 1
ATOM 796 C C . ILE A 1 99 ? -4.854 -2.990 -2.507 1.00 97.75 99 ILE A C 1
ATOM 798 O O . ILE A 1 99 ? -4.994 -3.982 -3.216 1.00 97.75 99 ILE A O 1
ATOM 802 N N . ILE A 1 100 ? -4.646 -1.776 -3.008 1.00 98.12 100 ILE A N 1
ATOM 803 C CA . ILE A 1 100 ? -4.352 -1.546 -4.424 1.00 98.12 100 ILE A CA 1
ATOM 804 C C . ILE A 1 100 ? -3.051 -0.767 -4.496 1.00 98.12 100 ILE A C 1
ATOM 806 O O . ILE A 1 100 ? -2.969 0.361 -4.009 1.00 98.12 100 ILE A O 1
ATOM 810 N N . VAL A 1 101 ? -2.042 -1.374 -5.113 1.00 97.62 101 VAL A N 1
ATOM 811 C CA . VAL A 1 101 ? -0.750 -0.737 -5.364 1.00 97.62 101 VAL A CA 1
ATOM 812 C C . VAL A 1 101 ? -0.729 -0.239 -6.800 1.00 97.62 101 VAL A C 1
ATOM 814 O O . VAL A 1 101 ? -1.077 -0.978 -7.717 1.00 97.62 101 VAL A O 1
ATOM 817 N N . ALA A 1 102 ? -0.309 1.006 -6.996 1.00 95.81 102 ALA A N 1
ATOM 818 C CA . ALA A 1 102 ? -0.076 1.602 -8.303 1.00 95.81 102 ALA A CA 1
ATOM 819 C C . ALA A 1 102 ? 1.434 1.806 -8.520 1.00 95.81 102 ALA A C 1
ATOM 821 O O . ALA A 1 102 ? 1.968 2.863 -8.153 1.00 95.81 102 ALA A O 1
ATOM 822 N N . PRO A 1 103 ? 2.139 0.812 -9.097 1.00 93.38 103 PRO A N 1
ATOM 823 C CA . PRO A 1 103 ? 3.554 0.934 -9.407 1.00 93.38 103 PRO A CA 1
ATOM 824 C C . PRO A 1 103 ? 3.771 2.009 -10.471 1.00 93.38 103 PRO A C 1
ATOM 826 O O . PRO A 1 103 ? 3.072 2.056 -11.480 1.00 93.38 103 PRO A O 1
ATOM 829 N N . HIS A 1 104 ? 4.745 2.874 -10.222 1.00 91.81 104 HIS A N 1
ATOM 830 C CA . HIS A 1 104 ? 5.248 3.884 -11.147 1.00 91.81 104 HIS A CA 1
ATOM 831 C C . HIS A 1 104 ? 6.758 3.680 -11.340 1.00 91.81 104 HIS A C 1
ATOM 833 O O . HIS A 1 104 ? 7.570 4.593 -11.195 1.00 91.81 104 HIS A O 1
ATOM 839 N N . LEU A 1 105 ? 7.143 2.433 -11.606 1.00 91.00 105 LEU A N 1
ATOM 840 C CA . LEU A 1 105 ? 8.531 1.999 -11.613 1.00 91.00 105 LEU A CA 1
ATOM 841 C C . LEU A 1 105 ? 9.287 2.635 -12.777 1.00 91.00 105 LEU A C 1
ATOM 843 O O . LEU A 1 105 ? 8.789 2.675 -13.904 1.00 91.00 105 LEU A O 1
ATOM 847 N N . GLY A 1 106 ? 10.512 3.087 -12.507 1.00 85.19 106 GLY A N 1
ATOM 848 C CA . GLY A 1 106 ? 11.357 3.724 -13.519 1.00 85.19 106 GLY A CA 1
ATOM 849 C C . GLY A 1 106 ? 10.911 5.138 -13.901 1.00 85.19 106 GLY A C 1
ATOM 850 O O . GLY A 1 106 ? 11.197 5.569 -15.011 1.00 85.19 106 GLY A O 1
ATOM 851 N N . GLU A 1 107 ? 10.220 5.843 -12.997 1.00 75.81 107 GLU A N 1
ATOM 852 C CA . GLU A 1 107 ? 9.859 7.273 -13.084 1.00 75.81 107 GLU A CA 1
ATOM 853 C C . GLU A 1 107 ? 8.847 7.658 -14.178 1.00 75.81 107 GLU A C 1
ATOM 855 O O . GLU A 1 107 ? 8.378 8.793 -14.197 1.00 75.81 107 GLU A O 1
ATOM 860 N N . THR A 1 108 ? 8.449 6.739 -15.061 1.00 73.56 108 THR A N 1
ATOM 861 C CA . THR A 1 108 ? 7.480 7.030 -16.132 1.00 73.56 108 THR A CA 1
ATOM 862 C C . THR A 1 108 ? 6.052 6.633 -15.766 1.00 73.56 108 THR A C 1
ATOM 864 O O . THR A 1 108 ? 5.107 7.275 -16.215 1.00 73.56 108 THR A O 1
ATOM 867 N N . GLY A 1 109 ? 5.873 5.568 -14.973 1.00 75.56 109 GLY A N 1
ATOM 868 C CA . GLY A 1 109 ? 4.565 4.931 -14.759 1.00 75.56 109 GLY A CA 1
ATOM 869 C C . GLY A 1 109 ? 4.000 4.198 -15.980 1.00 75.56 109 GLY A C 1
ATOM 870 O O . GLY A 1 109 ? 2.919 3.621 -15.899 1.00 75.56 109 GLY A O 1
ATOM 871 N N . TYR A 1 110 ? 4.742 4.180 -17.088 1.00 80.88 110 TYR A N 1
ATOM 872 C CA . TYR A 1 110 ? 4.400 3.479 -18.321 1.00 80.88 110 TYR A CA 1
ATOM 873 C C . TYR A 1 110 ? 5.240 2.209 -18.466 1.00 80.88 110 TYR A C 1
ATOM 875 O O . TYR A 1 110 ? 6.275 2.042 -17.815 1.00 80.88 110 TYR A O 1
ATOM 883 N N . ASP A 1 111 ? 4.765 1.290 -19.303 1.00 86.44 111 ASP A N 1
ATOM 884 C CA . ASP A 1 111 ? 5.448 0.053 -19.712 1.00 86.44 111 ASP A CA 1
ATOM 885 C C . ASP A 1 111 ? 5.885 -0.863 -18.560 1.00 86.44 111 ASP A C 1
ATOM 887 O O . ASP A 1 111 ? 6.686 -1.786 -18.734 1.00 86.44 111 ASP A O 1
ATOM 891 N N . ASN A 1 112 ? 5.347 -0.621 -17.366 1.00 90.94 112 ASN A N 1
ATOM 892 C CA . ASN A 1 112 ? 5.503 -1.494 -16.221 1.00 90.94 112 ASN A CA 1
ATOM 893 C C . ASN A 1 112 ? 4.801 -2.813 -16.551 1.00 90.94 112 ASN A C 1
ATOM 895 O O . ASN A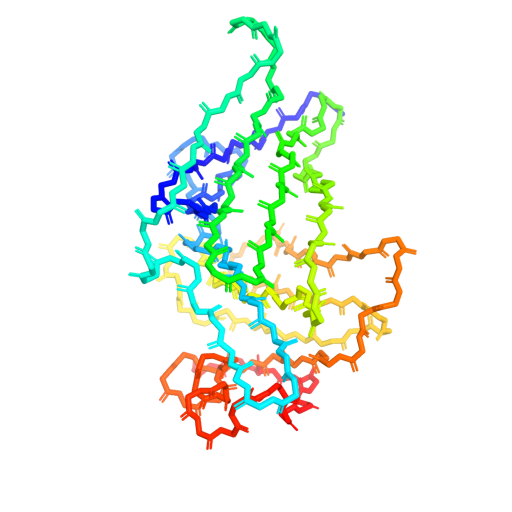 1 112 ? 3.654 -2.824 -16.996 1.00 90.94 112 ASN A O 1
ATOM 899 N N . ARG A 1 113 ? 5.496 -3.929 -16.332 1.00 94.00 113 ARG A N 1
ATOM 900 C CA . ARG A 1 113 ? 4.879 -5.259 -16.362 1.00 94.00 113 ARG A CA 1
ATOM 901 C C . ARG A 1 113 ? 4.617 -5.710 -14.938 1.00 94.00 113 ARG A C 1
ATOM 903 O O . ARG A 1 113 ? 5.448 -5.450 -14.064 1.00 94.00 113 ARG A O 1
ATOM 910 N N . ALA A 1 114 ? 3.526 -6.428 -14.734 1.00 96.69 114 ALA A N 1
ATOM 911 C CA . ALA A 1 114 ? 3.193 -7.027 -13.453 1.00 96.69 114 ALA A CA 1
ATOM 912 C C . ALA A 1 114 ? 2.783 -8.489 -13.631 1.00 96.69 114 ALA A C 1
ATOM 914 O O . ALA A 1 114 ? 2.281 -8.881 -14.688 1.00 96.69 114 ALA A O 1
ATOM 915 N N . TRP A 1 115 ? 3.042 -9.304 -12.618 1.00 97.50 115 TRP A N 1
ATOM 916 C CA . TRP A 1 115 ? 2.658 -10.710 -12.600 1.00 97.50 115 TRP A CA 1
ATOM 917 C C . TRP A 1 115 ? 2.421 -1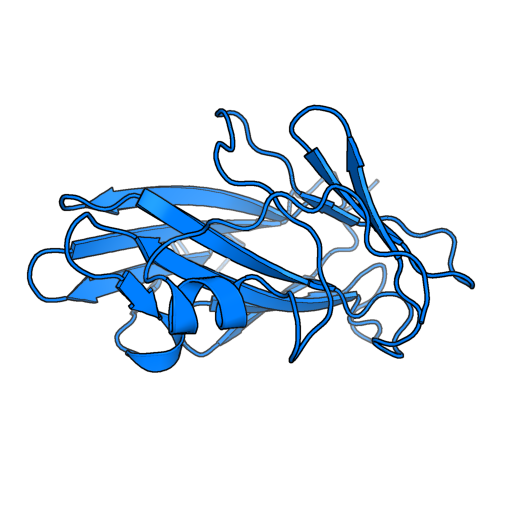1.184 -11.169 1.00 97.50 115 TRP A C 1
ATOM 919 O O . TRP A 1 115 ? 2.918 -10.584 -10.217 1.00 97.50 115 TRP A O 1
ATOM 929 N N . VAL A 1 116 ? 1.654 -12.257 -11.039 1.00 97.56 116 VAL A N 1
ATOM 930 C CA . VAL A 1 116 ? 1.504 -13.017 -9.798 1.00 97.56 116 VAL A CA 1
ATOM 931 C C . VAL A 1 116 ? 2.430 -14.227 -9.889 1.00 97.56 116 VAL A C 1
ATOM 933 O O . VAL A 1 116 ? 2.451 -14.902 -10.920 1.00 97.56 116 VAL A O 1
ATOM 936 N N . ASP A 1 117 ? 3.203 -14.489 -8.839 1.00 95.50 117 ASP A N 1
ATOM 937 C CA . ASP A 1 117 ? 4.006 -15.707 -8.704 1.00 95.50 117 ASP A CA 1
ATOM 938 C C . ASP A 1 117 ? 3.830 -16.272 -7.291 1.00 95.50 117 ASP A C 1
ATOM 940 O O . ASP A 1 117 ? 4.075 -15.595 -6.293 1.00 95.50 117 ASP A O 1
ATOM 944 N N . GLY A 1 118 ? 3.317 -17.501 -7.205 1.00 91.94 118 GLY A N 1
ATOM 945 C CA . GLY A 1 118 ? 2.840 -18.077 -5.951 1.00 91.94 118 GLY A CA 1
ATOM 946 C C . GLY A 1 118 ? 1.759 -17.211 -5.298 1.00 91.94 118 GLY A C 1
ATOM 947 O O . GLY A 1 118 ? 0.721 -16.950 -5.902 1.00 91.94 118 GLY A O 1
ATOM 948 N N . CYS A 1 119 ? 2.023 -16.785 -4.063 1.00 90.88 119 CYS A N 1
ATOM 949 C CA . CYS A 1 119 ? 1.161 -15.887 -3.297 1.00 90.88 119 CYS A CA 1
ATOM 950 C C . CYS A 1 119 ? 1.674 -14.442 -3.307 1.00 90.88 119 CYS A C 1
ATOM 952 O O . CYS A 1 119 ? 1.224 -13.659 -2.480 1.00 90.88 119 CYS A O 1
ATOM 954 N N . ASP A 1 120 ? 2.602 -14.069 -4.187 1.00 95.75 120 ASP A N 1
ATOM 955 C CA . ASP A 1 120 ? 3.213 -12.739 -4.206 1.00 95.75 120 ASP A CA 1
ATOM 956 C C . ASP A 1 120 ? 2.867 -11.989 -5.499 1.00 95.75 120 ASP A C 1
ATOM 958 O O . ASP A 1 120 ? 2.738 -12.574 -6.580 1.00 95.75 120 ASP A O 1
ATOM 962 N N . LEU A 1 121 ? 2.728 -10.663 -5.395 1.00 97.75 121 LEU A N 1
ATOM 963 C CA . LEU A 1 121 ? 2.521 -9.793 -6.553 1.00 97.75 121 LEU A CA 1
ATOM 964 C C . LEU A 1 121 ? 3.814 -9.064 -6.892 1.00 97.75 121 LEU A C 1
ATOM 966 O O . LEU A 1 121 ? 4.425 -8.421 -6.036 1.00 97.75 121 LEU A O 1
ATOM 970 N N . TYR A 1 122 ? 4.182 -9.084 -8.165 1.00 97.44 122 TYR A N 1
ATOM 971 C CA . TYR A 1 122 ? 5.399 -8.463 -8.656 1.00 97.44 122 TYR A CA 1
ATOM 972 C C . TYR A 1 122 ? 5.113 -7.413 -9.717 1.00 97.44 122 TYR A C 1
ATOM 974 O O . TYR A 1 122 ? 4.188 -7.536 -10.520 1.00 97.44 122 TYR A O 1
ATOM 982 N N . ALA A 1 123 ? 5.975 -6.402 -9.768 1.00 96.50 123 ALA A N 1
ATOM 983 C CA . ALA A 1 123 ? 6.034 -5.457 -10.871 1.00 96.50 123 ALA A CA 1
ATOM 984 C C . ALA A 1 123 ? 7.483 -5.082 -11.194 1.00 96.50 123 ALA A C 1
ATOM 986 O O . ALA A 1 123 ? 8.342 -5.034 -10.316 1.00 96.50 123 ALA A O 1
ATOM 987 N N . SER A 1 124 ? 7.773 -4.797 -12.462 1.00 94.19 124 SER A N 1
ATOM 988 C CA . SER A 1 124 ? 9.108 -4.363 -12.895 1.00 94.19 124 SER A CA 1
ATOM 989 C C . SER A 1 124 ? 9.027 -3.384 -14.061 1.00 94.19 124 SER A C 1
ATOM 991 O O . SER A 1 124 ? 8.081 -3.422 -14.854 1.00 94.19 124 SER A O 1
ATOM 993 N N . ALA A 1 125 ? 10.052 -2.544 -14.180 1.00 90.06 125 ALA A N 1
ATOM 994 C CA . ALA A 1 125 ? 10.227 -1.637 -15.305 1.00 90.06 125 ALA A CA 1
ATOM 995 C C . ALA A 1 125 ? 11.180 -2.240 -16.359 1.00 90.06 125 ALA A C 1
ATOM 997 O O . ALA A 1 125 ? 12.117 -2.956 -16.008 1.00 90.06 125 ALA A O 1
ATOM 998 N N . PRO A 1 126 ? 10.981 -1.950 -17.656 1.00 78.88 126 PRO A N 1
ATOM 999 C CA . PRO A 1 126 ? 11.802 -2.475 -18.749 1.00 78.88 126 PRO A CA 1
ATOM 1000 C C . PRO A 1 126 ? 13.266 -2.038 -18.690 1.00 78.88 126 PRO A C 1
ATOM 1002 O O . PRO A 1 126 ? 14.154 -2.832 -18.980 1.00 78.88 126 PRO A O 1
ATOM 1005 N N . ASN A 1 127 ? 13.496 -0.778 -18.323 1.00 74.50 127 ASN A N 1
ATOM 1006 C CA . ASN A 1 127 ? 14.788 -0.105 -18.459 1.00 74.50 127 ASN A CA 1
ATOM 1007 C C . ASN A 1 127 ? 15.464 0.144 -17.106 1.00 74.50 127 ASN A C 1
ATOM 1009 O O . ASN A 1 127 ? 16.358 0.981 -17.002 1.00 74.50 127 ASN A O 1
ATOM 1013 N N . ALA A 1 128 ? 15.031 -0.562 -16.061 1.00 71.62 128 ALA A N 1
ATOM 1014 C CA . ALA A 1 128 ? 15.628 -0.456 -14.743 1.00 71.62 128 ALA A CA 1
ATOM 1015 C C . ALA A 1 128 ? 15.742 -1.846 -14.101 1.00 71.62 128 ALA A C 1
ATOM 1017 O O . ALA A 1 128 ? 14.770 -2.602 -14.124 1.00 71.62 128 ALA A O 1
ATOM 1018 N N . PRO A 1 129 ? 16.896 -2.192 -13.499 1.00 81.25 129 PRO A N 1
ATOM 1019 C CA . PRO A 1 129 ? 17.088 -3.452 -12.784 1.00 81.25 129 PRO A CA 1
ATOM 1020 C C . PRO A 1 129 ? 16.403 -3.388 -11.410 1.00 81.25 129 PRO A C 1
ATOM 1022 O O . PRO A 1 129 ? 17.047 -3.494 -10.368 1.00 81.25 129 PRO A O 1
ATOM 1025 N N . LEU A 1 130 ? 15.096 -3.133 -11.406 1.00 87.75 130 LEU A N 1
ATOM 1026 C CA . LEU A 1 130 ? 14.290 -2.969 -10.207 1.00 87.75 130 LEU A CA 1
ATOM 1027 C C . LEU A 1 130 ? 13.030 -3.823 -10.308 1.00 87.75 130 LEU A C 1
ATOM 1029 O O . LEU A 1 130 ? 12.436 -3.990 -11.375 1.00 87.75 130 LEU A O 1
ATOM 1033 N N . THR A 1 131 ? 12.644 -4.396 -9.178 1.00 93.50 131 THR A N 1
ATOM 1034 C CA . THR A 1 131 ? 11.432 -5.197 -9.038 1.00 93.50 131 THR A CA 1
ATOM 1035 C C . THR A 1 131 ? 10.785 -4.834 -7.715 1.00 93.50 131 THR A C 1
ATOM 1037 O O . THR A 1 131 ? 11.447 -4.807 -6.680 1.00 93.50 131 THR A O 1
ATOM 1040 N N . LEU A 1 132 ? 9.496 -4.530 -7.775 1.00 95.94 132 LEU A N 1
ATOM 1041 C CA . LEU A 1 132 ? 8.628 -4.421 -6.618 1.00 95.94 132 LEU A CA 1
ATOM 1042 C C . LEU A 1 132 ? 8.044 -5.803 -6.332 1.00 95.94 132 LEU A C 1
ATOM 1044 O O . LEU A 1 132 ? 7.610 -6.478 -7.263 1.00 95.94 132 LEU A O 1
ATOM 1048 N N . CYS A 1 133 ? 8.007 -6.181 -5.059 1.00 97.38 133 CYS A N 1
ATOM 1049 C CA . CYS A 1 133 ? 7.262 -7.330 -4.564 1.00 97.38 133 CYS A CA 1
ATOM 1050 C C . CYS A 1 133 ? 6.308 -6.861 -3.460 1.00 97.38 133 CYS A C 1
ATOM 1052 O O . CYS A 1 133 ? 6.707 -6.087 -2.586 1.00 97.38 133 CYS A O 1
ATOM 1054 N N . VAL A 1 134 ? 5.065 -7.328 -3.514 1.00 97.69 134 VAL A N 1
ATOM 1055 C CA . VAL A 1 134 ? 4.073 -7.213 -2.447 1.00 97.69 134 VAL A CA 1
ATOM 1056 C C . VAL A 1 134 ? 3.805 -8.623 -1.944 1.00 97.69 134 VAL A C 1
ATOM 1058 O O . VAL A 1 134 ? 3.331 -9.475 -2.693 1.00 97.69 134 VAL A O 1
ATOM 1061 N N . THR A 1 135 ? 4.124 -8.840 -0.674 1.00 96.94 135 THR A N 1
ATOM 1062 C CA . THR A 1 135 ? 3.990 -10.122 0.015 1.00 96.94 135 THR A CA 1
ATOM 1063 C C . THR A 1 135 ? 3.379 -9.894 1.394 1.00 96.94 135 THR A C 1
ATOM 1065 O O . THR A 1 135 ? 3.400 -8.772 1.912 1.00 96.94 135 THR A O 1
ATOM 1068 N N . ALA A 1 136 ? 2.830 -10.949 1.982 1.00 95.00 136 ALA A N 1
ATOM 1069 C CA . ALA A 1 136 ? 2.211 -10.930 3.296 1.00 95.00 136 ALA A CA 1
ATOM 1070 C C . ALA A 1 136 ? 2.598 -12.192 4.076 1.00 95.00 136 ALA A C 1
ATOM 1072 O O . ALA A 1 136 ? 2.873 -13.242 3.501 1.00 95.00 136 ALA A O 1
ATOM 1073 N N . ASP A 1 137 ? 2.618 -12.080 5.400 1.00 92.25 137 ASP A N 1
ATOM 1074 C CA . ASP A 1 137 ? 2.793 -13.214 6.311 1.00 92.25 137 ASP A CA 1
ATOM 1075 C C . ASP A 1 137 ? 1.549 -14.122 6.363 1.00 92.25 137 ASP A C 1
ATOM 1077 O O . ASP A 1 137 ? 1.661 -15.320 6.624 1.00 92.25 137 ASP A O 1
ATOM 1081 N N . GLY A 1 138 ? 0.370 -13.562 6.081 1.00 87.00 138 GLY A N 1
ATOM 1082 C CA . GLY A 1 138 ? -0.881 -14.279 5.847 1.00 87.00 138 GLY A CA 1
ATOM 1083 C C . GLY A 1 138 ? -1.204 -14.495 4.364 1.00 87.00 138 GLY A C 1
ATOM 1084 O O . GLY A 1 138 ? -0.636 -13.869 3.472 1.00 87.00 138 GLY A O 1
ATOM 1085 N N . ALA A 1 139 ? -2.170 -15.373 4.091 1.00 85.06 139 ALA A N 1
ATOM 1086 C CA . ALA A 1 139 ? -2.624 -15.633 2.728 1.00 85.06 139 ALA A CA 1
ATOM 1087 C C . ALA A 1 139 ? -3.363 -14.417 2.139 1.00 85.06 139 ALA A C 1
ATOM 1089 O O . ALA A 1 139 ? -4.369 -13.966 2.689 1.00 85.06 139 ALA A O 1
ATOM 1090 N N . MET A 1 140 ? -2.904 -13.936 0.983 1.00 90.88 140 MET A N 1
ATOM 1091 C CA . MET A 1 140 ? -3.678 -13.036 0.126 1.00 90.88 140 MET A CA 1
ATOM 1092 C C . MET A 1 140 ? -4.601 -13.868 -0.770 1.00 90.88 140 MET A C 1
ATOM 1094 O O . MET A 1 140 ? -4.129 -14.714 -1.523 1.00 90.88 140 MET A O 1
ATOM 1098 N N . THR A 1 141 ? -5.914 -13.650 -0.677 1.00 89.81 141 THR A N 1
ATOM 1099 C CA . THR A 1 141 ? -6.920 -14.523 -1.311 1.00 89.81 141 THR A CA 1
ATOM 1100 C C . THR A 1 141 ? -7.388 -14.056 -2.685 1.00 89.81 141 THR A C 1
ATOM 1102 O O . THR A 1 141 ? -7.739 -14.890 -3.510 1.00 89.81 141 THR A O 1
ATOM 1105 N N . ASP A 1 142 ? -7.365 -12.747 -2.945 1.00 93.12 142 ASP A N 1
ATOM 1106 C CA . ASP A 1 142 ? -7.989 -12.139 -4.128 1.00 93.12 142 ASP A CA 1
ATOM 1107 C C . ASP A 1 142 ? -6.964 -11.301 -4.905 1.00 93.12 142 ASP A C 1
ATOM 1109 O O . ASP A 1 142 ? -7.030 -10.073 -4.981 1.00 93.12 142 ASP A O 1
ATOM 1113 N N . GLN A 1 143 ? -5.935 -11.981 -5.413 1.00 96.06 143 GLN A N 1
ATOM 1114 C CA . GLN A 1 143 ? -4.803 -11.355 -6.092 1.00 96.06 143 GLN A CA 1
ATOM 1115 C C . GLN A 1 143 ? -5.065 -11.181 -7.585 1.00 96.06 143 GLN A C 1
ATOM 1117 O O . GLN A 1 143 ? -5.530 -12.091 -8.269 1.00 96.06 143 GLN A O 1
ATOM 1122 N N . SER A 1 144 ? -4.694 -10.017 -8.111 1.00 97.69 144 SER A N 1
ATOM 1123 C CA . SER A 1 144 ? -4.804 -9.710 -9.533 1.00 97.69 144 SER A CA 1
ATOM 1124 C C . SER A 1 144 ? -3.841 -8.590 -9.910 1.00 97.69 144 SER A C 1
ATOM 1126 O O . SER A 1 144 ? -3.583 -7.684 -9.115 1.00 97.69 144 SER A O 1
ATOM 1128 N N . VAL A 1 145 ? -3.331 -8.624 -11.138 1.00 97.88 145 VAL A N 1
ATOM 1129 C CA . VAL A 1 145 ? -2.539 -7.549 -11.742 1.00 97.88 145 VAL A CA 1
ATOM 1130 C C . VAL A 1 145 ? -3.197 -7.079 -13.036 1.00 97.88 145 VAL A C 1
ATOM 1132 O O . VAL A 1 145 ? -3.578 -7.879 -13.886 1.00 97.88 145 VAL A O 1
ATOM 1135 N N . GLY A 1 146 ? -3.338 -5.768 -13.215 1.00 96.62 146 GLY A N 1
ATOM 1136 C CA . GLY A 1 146 ? -4.109 -5.223 -14.331 1.00 96.62 146 GLY A CA 1
ATOM 1137 C C . GLY A 1 146 ? -3.698 -3.818 -14.742 1.00 96.62 146 GLY A C 1
ATOM 1138 O O . GLY A 1 146 ? -2.761 -3.234 -14.200 1.00 96.62 146 GLY A O 1
ATOM 1139 N N . TYR A 1 147 ? -4.411 -3.279 -15.728 1.00 95.62 147 TYR A N 1
ATOM 1140 C CA . TYR A 1 147 ? -4.135 -1.967 -16.302 1.00 95.62 147 TYR A CA 1
ATOM 1141 C C . TYR A 1 147 ? -5.056 -0.903 -15.720 1.00 95.62 147 TYR A C 1
ATOM 1143 O O . TYR A 1 147 ? -6.280 -1.071 -15.721 1.00 95.62 147 TYR A O 1
ATOM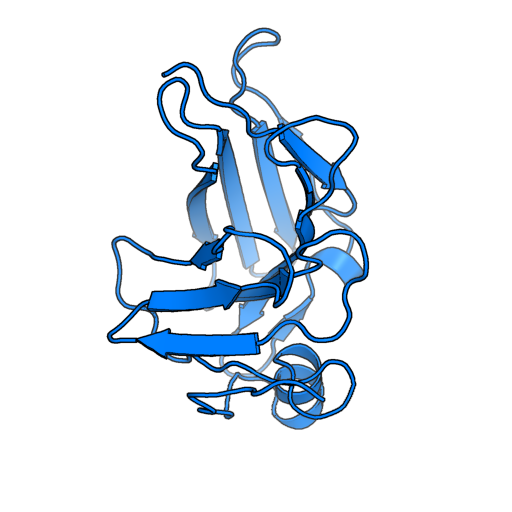 1151 N N . VAL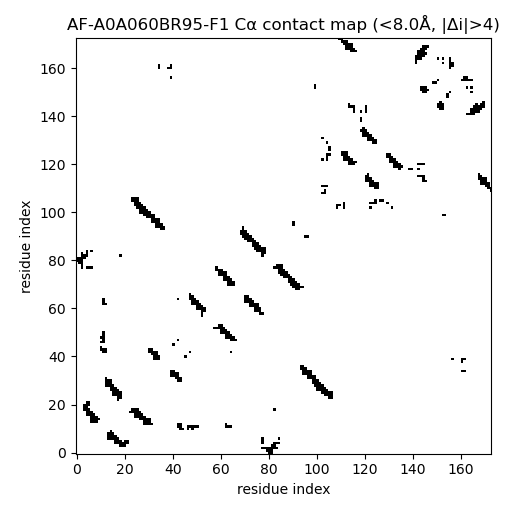 A 1 148 ? -4.458 0.221 -15.320 1.00 94.38 148 VAL A N 1
ATOM 1152 C CA . VAL A 1 148 ? -5.172 1.405 -14.826 1.00 94.38 148 VAL A CA 1
ATOM 1153 C C . VAL A 1 148 ? -6.244 1.848 -15.826 1.00 94.38 148 VAL A C 1
ATOM 1155 O O . VAL A 1 148 ? -5.989 1.972 -17.023 1.00 94.38 148 VAL A O 1
ATOM 1158 N N . GLY A 1 149 ? -7.452 2.089 -15.325 1.00 94.31 149 GLY A N 1
ATOM 1159 C CA . GLY A 1 149 ? -8.621 2.505 -16.088 1.00 94.31 149 GLY A CA 1
ATOM 1160 C C . GLY A 1 149 ? -9.354 1.370 -16.808 1.00 94.31 149 GLY A C 1
ATOM 1161 O O . GLY A 1 149 ? -10.426 1.620 -17.359 1.00 94.31 149 GLY A O 1
ATOM 1162 N N . ALA A 1 150 ? -8.853 0.132 -16.791 1.00 95.56 150 ALA A N 1
ATOM 1163 C CA . ALA A 1 150 ? -9.458 -0.981 -17.528 1.00 95.56 150 ALA A CA 1
ATOM 1164 C C . ALA A 1 150 ? -9.709 -2.219 -16.659 1.00 95.56 150 ALA A C 1
ATOM 1166 O O . ALA A 1 150 ? -10.864 -2.631 -16.508 1.00 95.56 150 ALA A O 1
ATOM 1167 N N . SER A 1 151 ? -8.634 -2.797 -16.119 1.00 96.56 151 SER A N 1
ATOM 1168 C CA . SER A 1 151 ? -8.631 -4.065 -15.379 1.00 96.56 151 SER A CA 1
ATOM 1169 C C . SER A 1 151 ? -7.911 -3.973 -14.030 1.00 96.56 151 SER A C 1
ATOM 1171 O O . SER A 1 151 ? -7.554 -4.996 -13.453 1.00 96.56 151 SER A O 1
ATOM 1173 N N . ASP A 1 152 ? -7.660 -2.761 -13.534 1.00 96.75 152 ASP A N 1
ATOM 1174 C CA . ASP A 1 152 ? -7.135 -2.549 -12.188 1.00 96.75 152 ASP A CA 1
ATOM 1175 C C . ASP A 1 152 ? -8.178 -2.853 -11.099 1.00 96.75 152 ASP A C 1
ATOM 1177 O O . ASP A 1 152 ? -9.386 -2.902 -11.351 1.00 96.75 152 ASP A O 1
ATOM 1181 N N . GLY A 1 153 ? -7.698 -3.020 -9.865 1.00 97.50 153 GLY A N 1
ATOM 1182 C CA . GLY A 1 153 ? -8.548 -3.355 -8.725 1.00 97.50 153 GLY A CA 1
ATOM 1183 C C . GLY A 1 153 ? -9.597 -2.291 -8.387 1.00 97.50 153 GLY A C 1
ATOM 1184 O O . GLY A 1 153 ? -10.627 -2.628 -7.813 1.00 97.50 153 GLY A O 1
ATOM 1185 N N . TRP A 1 154 ? -9.397 -1.017 -8.743 1.00 97.56 154 TRP A N 1
ATOM 1186 C CA . TRP A 1 154 ? -10.393 0.016 -8.459 1.00 97.56 154 TRP A CA 1
ATOM 1187 C C . TRP A 1 154 ? -11.580 -0.127 -9.409 1.00 97.56 154 TRP A C 1
ATOM 1189 O O . TRP A 1 154 ? -12.727 -0.034 -8.973 1.00 97.56 154 TRP A O 1
ATOM 1199 N N . GLN A 1 155 ? -11.318 -0.426 -10.686 1.00 98.19 155 GLN A N 1
ATOM 1200 C CA . GLN A 1 155 ? -12.374 -0.768 -11.642 1.00 98.19 155 GLN A CA 1
ATOM 1201 C C . GLN A 1 155 ? -13.141 -2.024 -11.222 1.00 98.19 155 GLN A C 1
ATOM 1203 O O . GLN A 1 155 ? -14.359 -2.068 -11.387 1.00 98.19 155 GLN A O 1
ATOM 1208 N N . ASP A 1 156 ? -12.451 -3.014 -10.654 1.00 98.12 156 ASP A N 1
ATOM 1209 C CA . ASP A 1 156 ? -13.067 -4.227 -10.112 1.00 98.12 156 ASP A CA 1
ATOM 1210 C C . ASP A 1 156 ? -14.017 -3.897 -8.947 1.00 98.12 156 ASP A C 1
ATOM 1212 O O . ASP A 1 156 ? -15.225 -4.123 -9.042 1.00 98.12 156 ASP A O 1
ATOM 1216 N N . LEU A 1 157 ? -13.516 -3.212 -7.911 1.00 97.94 157 LEU A N 1
ATOM 1217 C CA . LEU A 1 157 ? -14.325 -2.769 -6.770 1.00 97.94 157 LEU A CA 1
ATOM 1218 C C . LEU A 1 157 ? -15.503 -1.888 -7.193 1.00 97.94 157 LEU A C 1
ATOM 1220 O O . LEU A 1 157 ? -16.623 -2.078 -6.721 1.00 97.94 157 LEU A O 1
ATOM 1224 N N . SER A 1 158 ? -15.283 -0.944 -8.109 1.00 97.31 158 SER A N 1
ATOM 1225 C CA . SER A 1 158 ? -16.339 -0.049 -8.579 1.00 97.31 158 SER A CA 1
ATOM 1226 C C . SER A 1 158 ? -17.453 -0.782 -9.326 1.00 97.31 158 SER A C 1
ATOM 1228 O O . SER A 1 158 ? -18.588 -0.306 -9.310 1.00 97.31 158 SER A O 1
ATOM 1230 N N . ARG A 1 159 ? -17.148 -1.887 -10.015 1.00 97.38 159 ARG A N 1
ATOM 1231 C CA . ARG A 1 159 ? -18.126 -2.658 -10.799 1.00 97.38 159 ARG A CA 1
ATOM 1232 C C . ARG A 1 159 ? -18.788 -3.764 -9.989 1.00 97.38 159 ARG A C 1
ATOM 1234 O O . ARG A 1 159 ? -19.966 -4.040 -10.196 1.00 97.38 159 ARG A O 1
ATOM 1241 N N . HIS A 1 160 ? -18.033 -4.407 -9.105 1.00 97.00 160 HIS A N 1
ATOM 1242 C CA . HIS A 1 160 ? -18.419 -5.672 -8.482 1.00 97.00 160 HIS A CA 1
ATOM 1243 C C . HIS A 1 160 ? -18.552 -5.587 -6.957 1.00 97.00 160 HIS A C 1
ATOM 1245 O O . HIS A 1 160 ? -19.068 -6.515 -6.335 1.00 97.00 160 HIS A O 1
ATOM 1251 N N . GLY A 1 161 ? -18.095 -4.493 -6.344 1.00 97.25 161 GLY A N 1
ATOM 1252 C CA . GLY A 1 161 ? -18.126 -4.282 -4.895 1.00 97.25 161 GLY A CA 1
ATOM 1253 C C . GLY A 1 161 ? -17.128 -5.127 -4.099 1.00 97.25 161 GLY A C 1
ATOM 1254 O O . GLY A 1 161 ? -17.067 -5.016 -2.879 1.00 97.25 161 GLY A O 1
ATOM 1255 N N . ARG A 1 162 ? -16.349 -5.964 -4.785 1.00 97.19 162 ARG A N 1
ATOM 1256 C CA . ARG A 1 162 ? -15.343 -6.883 -4.249 1.00 97.19 162 ARG A CA 1
ATOM 1257 C C . ARG A 1 162 ? -14.280 -7.126 -5.321 1.00 97.19 162 ARG A C 1
ATOM 1259 O O . ARG A 1 162 ? -14.521 -6.800 -6.482 1.00 97.19 162 ARG A O 1
ATOM 1266 N N . PHE A 1 163 ? -13.147 -7.714 -4.953 1.00 96.88 163 PHE A N 1
ATOM 1267 C CA . PHE A 1 163 ? -12.186 -8.193 -5.944 1.00 96.88 163 PHE A CA 1
ATOM 1268 C C . PHE A 1 163 ? -12.708 -9.487 -6.581 1.00 96.88 163 PHE A C 1
ATOM 1270 O O . PHE A 1 163 ? -13.023 -10.448 -5.884 1.00 96.88 163 PHE A O 1
ATOM 1277 N N . THR A 1 164 ? -12.872 -9.480 -7.899 1.00 97.19 164 THR A N 1
ATOM 1278 C CA . THR A 1 164 ? -13.337 -10.615 -8.709 1.00 97.19 164 THR A CA 1
ATOM 1279 C C . THR A 1 164 ? -12.367 -10.973 -9.825 1.00 97.19 164 THR A C 1
ATOM 1281 O O . THR A 1 164 ? -12.415 -12.081 -10.359 1.00 97.19 164 THR A O 1
ATOM 1284 N N . TYR A 1 165 ? -11.489 -10.046 -10.202 1.00 97.62 165 TYR A N 1
ATOM 1285 C CA . TYR A 1 165 ? -10.454 -10.295 -11.186 1.00 97.62 165 TYR A CA 1
ATOM 1286 C C . TYR A 1 165 ? -9.371 -11.193 -10.588 1.00 97.62 165 TYR A C 1
ATOM 1288 O O . TYR A 1 165 ? -9.037 -11.090 -9.414 1.00 97.62 165 TYR A O 1
ATOM 1296 N N . ALA A 1 166 ? -8.801 -12.051 -11.431 1.00 97.19 166 ALA A N 1
ATOM 1297 C CA . ALA A 1 166 ? -7.731 -12.984 -11.075 1.00 97.19 166 ALA A CA 1
ATOM 1298 C C . ALA A 1 166 ? -6.656 -13.009 -12.175 1.00 97.19 166 ALA A C 1
ATOM 1300 O O . ALA A 1 166 ? -6.154 -14.061 -12.576 1.00 97.19 166 ALA A O 1
ATOM 1301 N N . PHE A 1 167 ? -6.360 -11.842 -12.755 1.00 97.69 167 PHE A N 1
ATOM 1302 C CA . PHE A 1 167 ? -5.355 -11.732 -13.804 1.00 97.69 167 PHE A CA 1
ATOM 1303 C C . PHE A 1 167 ? -3.974 -11.962 -13.194 1.00 97.69 167 PHE A C 1
ATOM 1305 O O . PHE A 1 167 ? -3.541 -11.220 -12.317 1.00 97.69 167 PHE A O 1
ATOM 1312 N N . THR A 1 168 ? -3.260 -12.974 -13.676 1.00 97.31 168 THR A N 1
ATOM 1313 C CA . THR A 1 168 ? -1.924 -13.325 -13.172 1.00 97.31 168 THR A CA 1
ATOM 1314 C C . THR A 1 168 ? -0.797 -12.643 -13.940 1.00 97.31 168 THR A C 1
ATOM 1316 O O . THR A 1 168 ? 0.364 -12.741 -13.552 1.00 97.31 168 THR A O 1
ATOM 1319 N N . SER A 1 169 ? -1.110 -11.938 -15.030 1.00 97.00 169 SER A N 1
ATOM 1320 C CA . SER A 1 169 ? -0.130 -11.203 -15.822 1.00 97.00 169 SER A CA 1
ATOM 1321 C C . SER A 1 169 ? -0.744 -9.970 -16.475 1.00 97.00 169 SER A C 1
ATOM 1323 O O . SER A 1 169 ? -1.808 -10.033 -17.089 1.00 97.00 169 SER A O 1
ATOM 1325 N N . ALA A 1 170 ? -0.018 -8.862 -16.383 1.00 95.88 170 ALA A N 1
ATOM 1326 C CA . ALA A 1 170 ? -0.227 -7.646 -17.147 1.00 95.88 170 ALA A CA 1
ATOM 1327 C C . ALA A 1 170 ? 1.094 -7.336 -17.873 1.00 95.88 170 ALA A C 1
ATOM 1329 O O . ALA A 1 170 ? 2.006 -6.749 -17.274 1.00 95.88 170 ALA A O 1
ATOM 1330 N N . PRO A 1 171 ? 1.264 -7.788 -19.131 1.00 90.94 171 PRO A N 1
ATOM 1331 C CA . PRO A 1 171 ? 2.457 -7.483 -19.912 1.00 90.94 171 PRO A CA 1
ATOM 1332 C C . PRO A 1 171 ? 2.535 -5.988 -20.241 1.00 90.94 171 PRO A C 1
ATOM 1334 O O . PRO A 1 171 ? 1.630 -5.208 -19.945 1.00 90.94 171 PRO A O 1
ATOM 1337 N N . ARG A 1 172 ? 3.626 -5.572 -20.879 1.00 82.12 172 ARG A N 1
ATOM 1338 C CA . ARG A 1 172 ? 3.781 -4.184 -21.333 1.00 82.12 172 ARG A CA 1
ATOM 1339 C C . ARG A 1 172 ? 2.650 -3.817 -22.301 1.00 82.12 172 ARG A C 1
ATOM 1341 O O . ARG A 1 172 ? 2.213 -4.673 -23.073 1.00 82.12 172 ARG A O 1
ATOM 1348 N N . ARG A 1 173 ? 2.191 -2.571 -22.229 1.00 63.62 173 ARG A N 1
ATOM 1349 C CA . ARG A 1 173 ? 1.366 -1.957 -23.273 1.00 63.62 173 ARG A CA 1
ATOM 1350 C C . ARG A 1 173 ? 2.235 -1.154 -24.221 1.00 63.62 173 ARG A C 1
ATOM 1352 O O . ARG A 1 173 ? 3.359 -0.820 -23.802 1.00 63.62 173 ARG A O 1
#

Sequence (173 aa):
GSARLWATVGHGIINEIYWPATGRPQIRDLGFYLIGEDRWIDLKRVRQYGLSRPKPYLPLLTIAHAGDGYGLTVEVLPDPRRDVLLLRYEVEGPFRLGIIVAPHLGETGYDNRAWVDGCDLYASAPNAPLTLCVTADGAMTDQSVGYVGASDGWQDLSRHGRFTYAFTSAPRR

Solvent-accessible surface area (backbone atoms only — not comparable to full-atom values): 9757 Å² total; per-residue (Å²): 102,75,42,42,58,49,76,43,75,53,55,75,25,41,30,40,33,18,48,78,40,90,91,30,47,31,26,55,34,41,41,52,30,40,39,32,92,93,48,58,44,56,46,56,75,69,60,52,57,48,78,51,54,96,44,97,87,52,78,43,41,34,38,36,36,63,57,93,74,37,36,37,40,37,38,44,32,62,39,74,57,40,81,44,78,45,75,52,74,49,73,41,57,81,48,43,87,44,76,46,76,42,70,17,34,79,72,69,54,56,52,46,27,30,34,53,55,92,78,30,42,36,35,34,24,86,91,42,105,51,71,50,75,51,75,66,98,60,90,71,87,70,60,59,34,50,45,85,96,71,58,21,68,65,55,33,32,74,74,66,46,40,77,75,61,67,38,49,59,24,70,62,117

Nearest PDB structures (foldseek):
  1ug9-assembly1_A  TM=9.360E-01  e=1.676E-07  Arthrobacter globiformis
  6utu-assembly1_B  TM=2.208E-01  e=1.055E+00  Pseudomonas aeruginosa PAO1
  1y8c-assembly1_A  TM=4.473E-01  e=9.725E+00  Clostridium acetobutylicum ATCC 824
  5vtm-assembly1_W  TM=2.106E-01  e=4.638E+00  Pseudomonas aeruginosa PAO1